Protein AF-A0A972E0R4-F1 (afdb_monomer_lite)

Structure (mmCIF, N/CA/C/O backbone):
data_AF-A0A972E0R4-F1
#
_entry.id   AF-A0A972E0R4-F1
#
loop_
_atom_site.group_PDB
_atom_site.id
_atom_site.type_symbol
_atom_site.label_atom_id
_atom_site.label_alt_id
_atom_site.label_comp_id
_atom_site.label_asym_id
_atom_site.label_entity_id
_atom_site.label_seq_id
_atom_site.pdbx_PDB_ins_code
_atom_site.Cartn_x
_atom_site.Cartn_y
_atom_site.Cartn_z
_atom_site.occupancy
_atom_site.B_iso_or_equiv
_atom_site.auth_seq_id
_atom_site.auth_comp_id
_atom_site.auth_asym_id
_atom_site.auth_atom_id
_atom_site.pdbx_PDB_model_num
ATOM 1 N N . MET A 1 1 ? 9.863 -9.980 3.109 1.00 82.25 1 MET A N 1
ATOM 2 C CA . MET A 1 1 ? 8.657 -9.276 3.595 1.00 82.25 1 MET A CA 1
ATOM 3 C C . MET A 1 1 ? 9.086 -8.134 4.503 1.00 82.25 1 MET A C 1
ATOM 5 O O . MET A 1 1 ? 10.209 -8.206 5.000 1.00 82.25 1 MET A O 1
ATOM 9 N N . ASN A 1 2 ? 8.235 -7.117 4.701 1.00 85.19 2 ASN A N 1
ATOM 10 C CA . ASN A 1 2 ? 8.470 -6.009 5.634 1.00 85.19 2 ASN A CA 1
ATOM 11 C C . ASN A 1 2 ? 9.083 -6.556 6.932 1.00 85.19 2 ASN A C 1
ATOM 13 O O . ASN A 1 2 ? 8.512 -7.449 7.552 1.00 85.19 2 ASN A O 1
ATOM 17 N N . SER A 1 3 ? 10.248 -6.046 7.332 1.00 86.75 3 SER A N 1
ATOM 18 C CA . SER A 1 3 ? 11.011 -6.583 8.465 1.00 86.75 3 SER A CA 1
ATOM 19 C C . SER A 1 3 ? 10.304 -6.434 9.814 1.00 86.75 3 SER A C 1
ATOM 21 O O . SER A 1 3 ? 10.718 -7.065 10.779 1.00 86.75 3 SER A O 1
ATOM 23 N N . ASN A 1 4 ? 9.270 -5.593 9.893 1.00 87.06 4 ASN A N 1
ATOM 24 C CA . ASN A 1 4 ? 8.442 -5.439 11.090 1.00 87.06 4 ASN A CA 1
ATOM 25 C C . ASN A 1 4 ? 7.309 -6.480 11.159 1.00 87.06 4 ASN A C 1
ATOM 27 O O . ASN A 1 4 ? 6.652 -6.603 12.189 1.00 87.06 4 ASN A O 1
ATOM 31 N N . ASN A 1 5 ? 7.062 -7.215 10.074 1.00 87.94 5 ASN A N 1
ATOM 32 C CA . ASN A 1 5 ? 6.029 -8.235 10.021 1.00 87.94 5 ASN A CA 1
ATOM 33 C C . ASN A 1 5 ? 6.528 -9.553 10.648 1.00 87.94 5 ASN A C 1
ATOM 35 O O . ASN A 1 5 ? 7.636 -10.013 10.370 1.00 87.94 5 ASN A O 1
ATOM 39 N N . THR A 1 6 ? 5.705 -10.149 11.505 1.00 88.44 6 THR A N 1
ATOM 40 C CA . THR A 1 6 ? 5.939 -11.403 12.232 1.00 88.44 6 THR A CA 1
ATOM 41 C C . THR A 1 6 ? 4.668 -12.256 12.198 1.00 88.44 6 THR A C 1
ATOM 43 O O . THR A 1 6 ? 3.601 -11.759 11.851 1.00 88.44 6 THR A O 1
ATOM 46 N N . GLU A 1 7 ? 4.728 -13.515 12.642 1.00 86.31 7 GLU A N 1
ATOM 47 C CA . GLU A 1 7 ? 3.528 -14.370 12.748 1.00 86.31 7 GLU A CA 1
ATOM 48 C C . GLU A 1 7 ? 2.442 -13.800 13.681 1.00 86.31 7 GLU A C 1
ATOM 50 O O . GLU A 1 7 ? 1.276 -14.158 13.560 1.00 86.31 7 GLU A O 1
ATOM 55 N N . ALA A 1 8 ? 2.810 -12.902 14.601 1.00 92.44 8 ALA A N 1
ATOM 56 C CA . ALA A 1 8 ? 1.883 -12.227 15.507 1.00 92.44 8 ALA A CA 1
ATOM 57 C C . ALA A 1 8 ? 1.413 -10.856 14.984 1.00 92.44 8 ALA A C 1
ATOM 59 O O . ALA A 1 8 ? 0.720 -10.129 15.699 1.00 92.44 8 ALA A O 1
ATOM 60 N N . SER A 1 9 ? 1.830 -10.461 13.778 1.00 94.25 9 SER A N 1
ATOM 61 C CA . SER A 1 9 ? 1.503 -9.149 13.233 1.00 94.25 9 SER A CA 1
ATOM 62 C C . SER A 1 9 ? 0.016 -9.022 12.893 1.00 94.25 9 SER A C 1
ATOM 64 O O . SER A 1 9 ? -0.594 -9.981 12.424 1.00 94.25 9 SER A O 1
ATOM 66 N N . PRO A 1 10 ? -0.567 -7.825 13.075 1.00 96.69 10 PRO A N 1
ATOM 67 C CA . PRO A 1 10 ? -1.941 -7.545 12.681 1.00 96.69 10 PRO A CA 1
ATOM 68 C C . PRO A 1 10 ? -2.192 -7.791 11.189 1.00 96.69 10 PRO A C 1
ATOM 70 O O . PRO A 1 10 ? -1.337 -7.509 10.349 1.00 96.69 10 PRO A O 1
ATOM 73 N N . ASP A 1 11 ? -3.402 -8.236 10.870 1.00 96.62 11 ASP A N 1
ATOM 74 C CA . ASP A 1 11 ? -3.889 -8.497 9.510 1.00 96.62 11 ASP A CA 1
ATOM 75 C C . ASP A 1 11 ? -3.778 -7.275 8.577 1.00 96.62 11 ASP A C 1
ATOM 77 O O . ASP A 1 11 ? -3.467 -7.409 7.395 1.00 96.62 11 ASP A O 1
ATOM 81 N N . ASP A 1 12 ? -3.961 -6.066 9.119 1.00 96.62 12 ASP A N 1
ATOM 82 C CA . ASP A 1 12 ? -3.90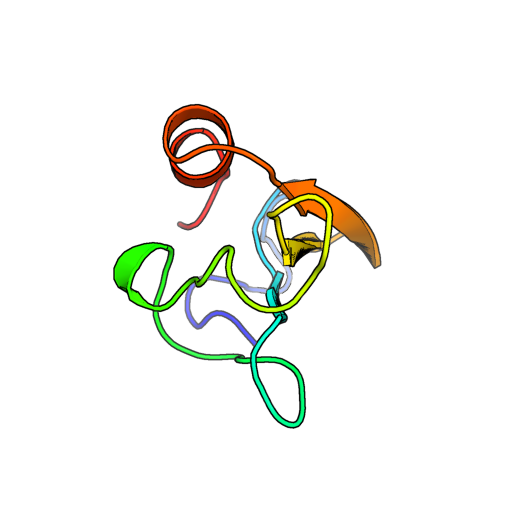6 -4.795 8.387 1.00 96.62 12 ASP A CA 1
ATOM 83 C C . ASP A 1 12 ? -2.489 -4.208 8.252 1.00 96.62 12 ASP A C 1
ATOM 85 O O . ASP A 1 12 ? -2.322 -3.090 7.753 1.00 96.62 12 ASP A O 1
ATOM 89 N N . MET A 1 13 ? -1.461 -4.937 8.695 1.00 96.44 13 MET A N 1
ATOM 90 C CA . MET A 1 13 ? -0.069 -4.522 8.567 1.00 96.44 13 MET A CA 1
ATOM 91 C C . MET A 1 13 ? 0.433 -4.685 7.132 1.00 96.44 13 MET A C 1
ATOM 93 O O . MET A 1 13 ? 0.166 -5.687 6.473 1.00 96.44 13 MET A O 1
ATOM 97 N N . VAL A 1 14 ? 1.228 -3.729 6.652 1.00 96.88 14 VAL A N 1
ATOM 98 C CA . VAL A 1 14 ? 1.866 -3.812 5.333 1.00 96.88 14 VAL A CA 1
ATOM 99 C C . VAL A 1 14 ? 2.869 -4.967 5.293 1.00 96.88 14 VAL A C 1
ATOM 101 O O . VAL A 1 14 ? 3.829 -4.992 6.067 1.00 96.88 14 VAL A O 1
ATOM 104 N N . PHE A 1 15 ? 2.678 -5.892 4.351 1.00 96.25 15 PHE A N 1
ATOM 105 C CA . PHE A 1 15 ? 3.544 -7.050 4.126 1.00 96.25 15 PHE A CA 1
ATOM 106 C C . PHE A 1 15 ? 4.625 -6.773 3.070 1.00 96.25 15 PHE A C 1
ATOM 108 O O . PHE A 1 15 ? 5.802 -7.074 3.283 1.00 96.25 15 PHE A O 1
ATOM 115 N N . LEU A 1 16 ? 4.241 -6.188 1.933 1.00 96.81 16 LEU A N 1
ATOM 116 C CA . LEU A 1 16 ? 5.118 -5.750 0.837 1.00 96.81 16 LEU A CA 1
ATOM 117 C C . LEU A 1 16 ? 4.363 -4.773 -0.075 1.00 96.81 16 LEU A C 1
ATOM 119 O O . LEU A 1 16 ? 3.137 -4.686 -0.018 1.00 96.81 16 LEU A O 1
ATOM 123 N N . PHE A 1 17 ? 5.077 -4.022 -0.907 1.00 97.19 17 PHE A N 1
ATOM 124 C CA . PHE A 1 17 ? 4.480 -3.011 -1.784 1.00 97.19 17 PHE A CA 1
ATOM 125 C C . PHE A 1 17 ? 5.077 -3.049 -3.186 1.00 97.19 17 PHE A C 1
ATOM 127 O O . PHE A 1 17 ? 6.141 -3.619 -3.420 1.00 97.19 17 PHE A O 1
ATOM 134 N N . GLU A 1 18 ? 4.341 -2.509 -4.143 1.00 96.88 18 GLU A N 1
ATOM 135 C CA . GLU A 1 18 ? 4.701 -2.554 -5.547 1.00 96.88 18 GLU A CA 1
ATOM 136 C C . GLU A 1 18 ? 5.973 -1.750 -5.837 1.00 96.88 18 GLU A C 1
ATOM 138 O O . GLU A 1 18 ? 6.186 -0.648 -5.337 1.00 96.88 18 GLU A O 1
ATOM 143 N N . SER A 1 19 ? 6.812 -2.303 -6.703 1.00 94.19 19 SER A N 1
ATOM 144 C CA . SER A 1 19 ? 7.975 -1.652 -7.298 1.00 94.19 19 SER A CA 1
ATOM 145 C C . SER A 1 19 ? 8.082 -2.068 -8.772 1.00 94.19 19 SER A C 1
ATOM 147 O O . SER A 1 19 ? 7.287 -2.864 -9.269 1.00 94.19 19 SER A O 1
ATOM 149 N N . LYS A 1 20 ? 9.077 -1.569 -9.507 1.00 88.06 20 LYS A N 1
ATOM 150 C CA . LYS A 1 20 ? 9.423 -2.124 -10.824 1.00 88.06 20 LYS A CA 1
ATOM 151 C C . LYS A 1 20 ? 10.813 -2.757 -10.752 1.00 88.06 20 LYS A C 1
ATOM 153 O O . LYS A 1 20 ? 11.741 -2.079 -10.316 1.00 88.06 20 LYS A O 1
ATOM 158 N N . PRO A 1 21 ? 10.981 -4.032 -11.166 1.00 81.00 21 PRO A N 1
ATOM 159 C CA . PRO A 1 21 ? 10.023 -4.865 -11.912 1.00 81.00 21 PRO A CA 1
ATOM 160 C C . PRO A 1 21 ? 9.109 -5.802 -11.078 1.00 81.00 21 PRO A C 1
ATOM 162 O O . PRO A 1 21 ? 8.502 -6.695 -11.660 1.00 81.00 21 PRO A O 1
ATOM 165 N N . SER A 1 22 ? 9.014 -5.689 -9.747 1.00 91.50 22 SER A N 1
ATOM 166 C CA . SER A 1 22 ? 8.251 -6.653 -8.920 1.00 91.50 22 SER A CA 1
ATOM 167 C C . SER A 1 22 ? 7.788 -6.044 -7.588 1.00 91.50 22 SER A C 1
ATOM 169 O O . SER A 1 22 ? 7.562 -4.851 -7.494 1.00 91.50 22 SER A O 1
ATOM 171 N N . TRP A 1 23 ? 7.666 -6.817 -6.517 1.00 94.94 23 TRP A N 1
ATOM 172 C CA . TRP A 1 23 ? 7.323 -6.303 -5.193 1.00 94.94 23 TRP A CA 1
ATOM 173 C C . TRP A 1 23 ? 8.567 -5.987 -4.358 1.00 94.94 23 TRP A C 1
ATOM 175 O O . TRP A 1 23 ? 9.462 -6.826 -4.230 1.00 94.94 23 TRP A O 1
ATOM 185 N N . ASN A 1 24 ? 8.601 -4.802 -3.747 1.00 94.44 24 ASN A N 1
ATOM 186 C CA . ASN A 1 24 ? 9.587 -4.453 -2.737 1.00 94.44 24 ASN A CA 1
ATOM 187 C C . ASN A 1 24 ? 9.167 -5.030 -1.380 1.00 94.44 24 ASN A C 1
ATOM 189 O O . ASN A 1 24 ? 8.043 -4.860 -0.906 1.00 94.44 24 ASN A O 1
ATOM 193 N N . GLN A 1 25 ? 10.106 -5.737 -0.765 1.00 92.62 25 GLN A N 1
ATOM 194 C CA . GLN A 1 25 ? 9.939 -6.426 0.505 1.00 92.62 25 GLN A CA 1
ATOM 195 C C . GLN A 1 25 ? 10.674 -5.736 1.662 1.00 92.62 25 GLN A C 1
ATOM 197 O O . GLN A 1 25 ? 10.663 -6.261 2.772 1.00 92.62 25 GLN A O 1
ATOM 202 N N . HIS A 1 26 ? 11.339 -4.609 1.406 1.00 90.00 26 HIS A N 1
ATOM 203 C CA . HIS A 1 26 ? 12.202 -3.905 2.348 1.00 90.00 26 HIS A CA 1
ATOM 204 C C . HIS A 1 26 ? 11.884 -2.407 2.384 1.00 90.00 26 HIS A C 1
ATOM 206 O O . HIS A 1 26 ? 11.414 -1.832 1.404 1.00 90.00 26 HIS A O 1
ATOM 212 N N . GLY A 1 27 ? 12.209 -1.774 3.513 1.00 90.12 27 GLY A N 1
ATOM 213 C CA . GLY A 1 27 ? 11.920 -0.362 3.757 1.00 90.12 27 GLY A CA 1
ATOM 214 C C . GLY A 1 27 ? 10.445 -0.107 4.056 1.00 90.12 27 GLY A C 1
ATOM 215 O O . GLY A 1 27 ? 9.707 -1.023 4.428 1.00 90.12 27 GLY A O 1
ATOM 216 N N . GLY A 1 28 ? 10.045 1.151 3.937 1.00 93.81 28 GLY A N 1
ATOM 217 C CA . GLY A 1 28 ? 8.704 1.619 4.242 1.00 93.81 28 GLY A CA 1
ATOM 218 C C . GLY A 1 28 ? 8.135 2.551 3.167 1.00 93.81 28 GLY A C 1
ATOM 219 O O . GLY A 1 28 ? 8.509 2.447 1.992 1.00 93.81 28 GLY A O 1
ATOM 220 N N . PRO A 1 29 ? 7.219 3.458 3.550 1.00 95.69 29 PRO A N 1
ATOM 221 C CA . PRO A 1 29 ? 6.525 4.327 2.604 1.00 95.69 29 PRO A CA 1
ATOM 222 C C . PRO A 1 29 ? 7.481 5.248 1.832 1.00 95.69 29 PRO A C 1
ATOM 224 O O . PRO A 1 29 ? 7.179 5.626 0.709 1.00 95.69 29 PRO A O 1
ATOM 227 N N . GLU A 1 30 ? 8.667 5.547 2.370 1.00 95.38 30 GLU A N 1
ATOM 228 C CA . GLU A 1 30 ? 9.684 6.381 1.719 1.00 95.38 30 GLU A CA 1
ATOM 229 C C . GLU A 1 30 ? 10.236 5.805 0.404 1.00 95.38 30 GLU A C 1
ATOM 231 O O . GLU A 1 30 ? 10.852 6.531 -0.374 1.00 95.38 30 GLU A O 1
ATOM 236 N N . LEU A 1 31 ? 10.040 4.505 0.159 1.00 95.19 31 LEU A N 1
ATOM 237 C CA . LEU A 1 31 ? 10.444 3.829 -1.077 1.00 95.19 31 LEU A CA 1
ATOM 238 C C . LEU A 1 31 ? 9.269 3.576 -2.032 1.00 95.19 31 LEU A C 1
ATOM 240 O O . LEU A 1 31 ? 9.467 2.996 -3.103 1.00 95.19 31 LEU A O 1
ATOM 244 N N . PHE A 1 32 ? 8.049 3.949 -1.647 1.00 95.94 32 PHE A N 1
ATOM 245 C CA . PHE A 1 32 ? 6.860 3.753 -2.463 1.00 95.94 32 PHE A CA 1
ATOM 246 C C . PHE A 1 32 ? 6.817 4.767 -3.612 1.00 95.94 32 PHE A C 1
ATOM 248 O O . PHE A 1 32 ? 7.219 5.918 -3.465 1.00 95.94 32 PHE A O 1
ATOM 255 N N . THR A 1 33 ? 6.305 4.351 -4.771 1.00 95.62 33 THR A N 1
ATOM 256 C CA . THR A 1 33 ? 6.100 5.243 -5.918 1.00 95.62 33 THR A CA 1
ATOM 257 C C . THR A 1 33 ? 4.685 5.107 -6.468 1.00 95.62 33 THR A C 1
ATOM 259 O O . THR A 1 33 ? 4.163 4.004 -6.616 1.00 95.62 33 THR A O 1
ATOM 262 N N . PHE A 1 34 ? 4.083 6.248 -6.803 1.00 96.69 34 PHE A N 1
ATOM 263 C CA . PHE A 1 34 ? 2.755 6.345 -7.416 1.00 96.69 34 PHE A CA 1
ATOM 264 C C . PHE A 1 34 ? 2.809 6.331 -8.952 1.00 96.69 34 PHE A C 1
ATOM 266 O O . PHE A 1 34 ? 1.772 6.374 -9.609 1.00 96.69 34 PHE A O 1
ATOM 273 N N . ASP A 1 35 ? 4.004 6.290 -9.542 1.00 95.50 35 ASP A N 1
ATOM 274 C CA . ASP A 1 35 ? 4.199 6.497 -10.983 1.00 95.50 35 ASP A CA 1
ATOM 275 C C . ASP A 1 35 ? 4.227 5.172 -11.767 1.00 95.50 35 ASP A C 1
ATOM 277 O O . ASP A 1 35 ? 4.598 5.114 -12.942 1.00 95.50 35 ASP A O 1
ATOM 281 N N . ASN A 1 36 ? 3.845 4.067 -11.117 1.00 91.38 36 ASN A N 1
ATOM 282 C CA . ASN A 1 36 ? 3.818 2.754 -11.754 1.00 91.38 36 ASN A CA 1
ATOM 283 C C . ASN A 1 36 ? 2.615 2.560 -12.687 1.00 91.38 36 ASN A C 1
ATOM 285 O O . ASN A 1 36 ? 2.752 1.793 -13.648 1.00 91.38 36 ASN A O 1
ATOM 289 N N . HIS A 1 37 ? 1.513 3.278 -12.438 1.00 93.50 37 HIS A N 1
ATOM 290 C CA . HIS A 1 37 ? 0.213 3.146 -13.109 1.00 93.50 37 HIS A CA 1
ATOM 291 C C . HIS A 1 37 ? -0.334 4.479 -13.622 1.00 93.50 37 HIS A C 1
ATOM 293 O O . HIS A 1 37 ? 0.037 5.542 -13.134 1.00 93.50 37 HIS A O 1
ATOM 299 N N . GLU A 1 38 ? -1.291 4.389 -14.550 1.00 92.12 38 GLU A N 1
ATOM 300 C CA . GLU A 1 38 ? -2.170 5.489 -14.957 1.00 92.12 38 GLU A CA 1
ATOM 301 C C . GLU A 1 38 ? -3.643 5.040 -14.831 1.00 92.12 38 GLU A C 1
ATOM 303 O O . GLU A 1 38 ? -4.039 4.090 -15.515 1.00 92.12 38 GLU A O 1
ATOM 308 N N . PRO A 1 39 ? -4.472 5.671 -13.969 1.00 91.81 39 PRO A N 1
ATOM 309 C CA . PRO A 1 39 ? -4.154 6.823 -13.121 1.00 91.81 39 PRO A CA 1
ATOM 310 C C . PRO A 1 39 ? -3.136 6.489 -12.019 1.00 91.81 39 PRO A C 1
ATOM 312 O O . PRO A 1 39 ? -3.068 5.347 -11.558 1.00 91.81 39 P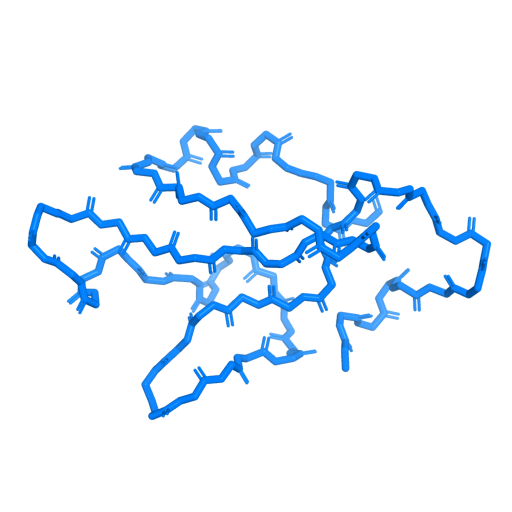RO A O 1
ATOM 315 N N . ARG A 1 40 ? -2.376 7.507 -11.594 1.00 95.50 40 ARG A N 1
ATOM 316 C CA . ARG A 1 40 ? -1.302 7.389 -10.593 1.00 95.50 40 ARG A CA 1
ATOM 317 C C . ARG A 1 40 ? -1.751 6.656 -9.328 1.00 95.50 40 ARG A C 1
ATOM 319 O O . ARG A 1 40 ? -2.839 6.889 -8.794 1.00 95.50 40 ARG A O 1
ATOM 326 N N . GLY A 1 41 ? -0.878 5.783 -8.848 1.00 96.31 41 GLY A N 1
ATOM 327 C CA . GLY A 1 41 ? -1.073 4.947 -7.677 1.00 96.31 41 GLY A CA 1
ATOM 328 C C . GLY A 1 41 ? -0.115 3.763 -7.648 1.00 96.31 41 GLY A C 1
ATOM 329 O O . GLY A 1 41 ? 0.743 3.613 -8.520 1.00 96.31 41 GLY A O 1
ATOM 330 N N . GLY A 1 42 ? -0.282 2.910 -6.646 1.00 96.88 42 GLY A N 1
ATOM 331 C CA . GLY A 1 42 ? 0.463 1.661 -6.537 1.00 96.88 42 GLY A CA 1
ATOM 332 C C . GLY A 1 42 ? -0.200 0.669 -5.591 1.00 96.88 42 GLY A C 1
ATOM 333 O O . GLY A 1 42 ? -1.071 1.027 -4.791 1.00 96.88 42 GLY A O 1
ATOM 334 N N . CYS A 1 43 ? 0.209 -0.591 -5.687 1.00 97.56 43 CYS A N 1
ATOM 335 C CA . CYS A 1 43 ? -0.343 -1.665 -4.871 1.00 97.56 43 CYS A CA 1
ATOM 336 C C . CYS A 1 43 ? 0.441 -1.868 -3.565 1.00 97.56 43 CYS A C 1
ATOM 338 O O . CYS A 1 43 ? 1.670 -1.852 -3.543 1.00 97.56 43 CYS A O 1
ATOM 340 N N . VAL A 1 44 ? -0.275 -2.144 -2.479 1.00 97.88 44 VAL A N 1
ATOM 341 C CA . VAL A 1 44 ? 0.267 -2.595 -1.193 1.00 97.88 44 VAL A CA 1
ATOM 342 C C . VAL A 1 44 ? -0.424 -3.899 -0.813 1.00 97.88 44 VAL A C 1
ATOM 344 O O . VAL A 1 44 ? -1.651 -3.969 -0.820 1.00 97.88 44 VAL A O 1
ATOM 347 N N . LEU A 1 45 ? 0.353 -4.928 -0.485 1.00 97.69 45 LEU A N 1
ATOM 348 C CA . LEU A 1 45 ? -0.147 -6.180 0.073 1.00 97.69 45 LEU A CA 1
ATOM 349 C C . LEU A 1 45 ? -0.159 -6.073 1.598 1.00 97.69 45 LEU A C 1
ATOM 351 O O . LEU A 1 45 ? 0.864 -5.745 2.206 1.00 97.69 45 LEU A O 1
ATOM 355 N N . LEU A 1 46 ? -1.307 -6.357 2.201 1.00 97.31 46 LEU A N 1
ATOM 356 C CA . LEU A 1 46 ? -1.473 -6.470 3.645 1.00 97.31 46 LEU A CA 1
ATOM 357 C C . LEU A 1 46 ? -1.223 -7.909 4.114 1.00 97.31 46 LEU A C 1
ATOM 359 O O . LEU A 1 46 ? -1.183 -8.843 3.310 1.00 97.31 46 LEU A O 1
ATOM 363 N N . ASN A 1 47 ? -1.019 -8.075 5.418 1.00 96.25 47 ASN A N 1
ATOM 364 C CA . ASN A 1 47 ? -0.665 -9.353 6.029 1.00 96.25 47 ASN A CA 1
ATOM 365 C C . ASN A 1 47 ? -1.749 -10.430 5.853 1.00 96.25 47 ASN A C 1
ATOM 367 O O . ASN A 1 47 ? -1.429 -11.608 5.728 1.00 96.25 47 ASN A O 1
ATOM 371 N N . ASP A 1 48 ? -3.016 -10.025 5.774 1.00 96.56 48 ASP A N 1
ATOM 372 C CA . ASP A 1 48 ? -4.160 -10.905 5.495 1.00 96.56 48 ASP A CA 1
ATOM 373 C C . ASP A 1 48 ? -4.245 -11.396 4.035 1.00 96.56 48 ASP A C 1
ATOM 375 O O . ASP A 1 48 ? -5.139 -12.168 3.684 1.00 96.56 48 ASP A O 1
ATOM 379 N N . GLY A 1 49 ? -3.333 -10.952 3.166 1.00 96.25 49 GLY A N 1
ATOM 380 C CA . GLY A 1 49 ? -3.337 -11.264 1.739 1.00 96.25 49 GLY A CA 1
ATOM 381 C C . GLY A 1 49 ? -4.152 -10.289 0.882 1.00 96.25 49 GLY A C 1
ATOM 382 O O . GLY A 1 49 ? -4.183 -10.437 -0.343 1.00 96.25 49 GLY A O 1
ATOM 383 N N . THR A 1 50 ? -4.782 -9.273 1.477 1.00 98.00 50 THR A N 1
ATOM 384 C CA . THR A 1 50 ? -5.527 -8.242 0.750 1.00 98.00 50 THR A CA 1
ATOM 385 C C . THR A 1 50 ? -4.574 -7.299 0.018 1.00 98.00 50 THR A C 1
ATOM 387 O O . THR A 1 50 ? -3.648 -6.740 0.606 1.00 98.00 50 THR A O 1
ATOM 390 N N . VAL A 1 51 ? -4.838 -7.039 -1.266 1.00 97.44 51 VAL A N 1
ATOM 391 C CA . VAL A 1 51 ? -4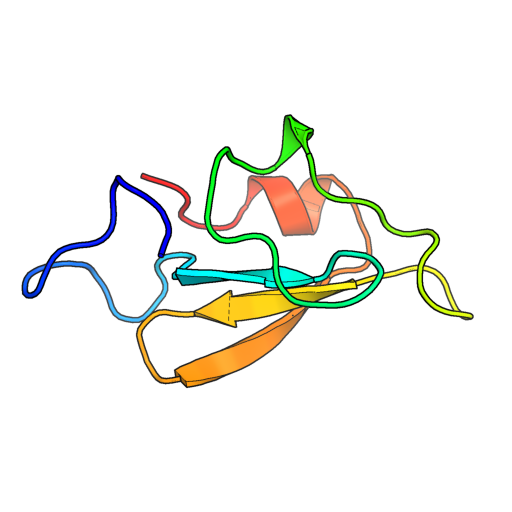.138 -5.998 -2.034 1.00 97.44 51 VAL A CA 1
ATOM 392 C C . VAL A 1 51 ? -4.952 -4.705 -2.019 1.00 97.44 51 VAL A C 1
ATOM 394 O O . VAL A 1 51 ? -6.096 -4.672 -2.472 1.00 97.44 51 VAL A O 1
ATOM 397 N N . LYS A 1 52 ? -4.346 -3.618 -1.539 1.00 97.44 52 LYS A N 1
ATOM 398 C CA . LYS A 1 52 ? -4.890 -2.257 -1.599 1.00 97.44 52 LYS A CA 1
ATOM 399 C C . LYS A 1 52 ? -4.196 -1.434 -2.677 1.00 97.44 52 LYS A C 1
ATOM 401 O O .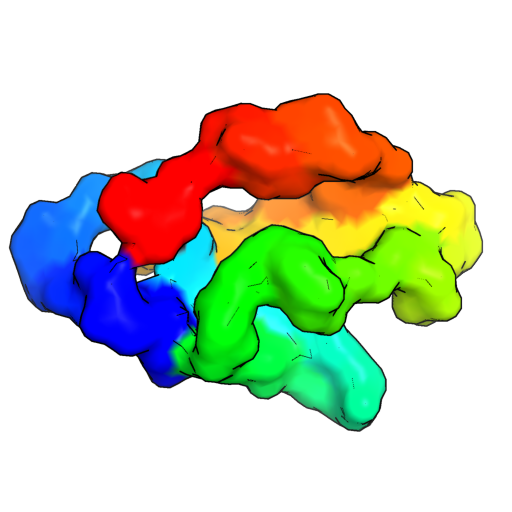 LYS A 1 52 ? -2.977 -1.467 -2.785 1.00 97.44 52 LYS A O 1
ATOM 406 N N . PHE A 1 53 ? -4.967 -0.644 -3.422 1.00 97.81 53 PHE A N 1
ATOM 407 C CA . PHE A 1 53 ? -4.429 0.345 -4.358 1.00 97.81 53 PHE A CA 1
ATOM 408 C C . PHE A 1 53 ? -4.450 1.736 -3.719 1.00 97.81 53 PHE A C 1
ATOM 410 O O . PHE A 1 53 ? -5.530 2.273 -3.458 1.00 97.81 53 PHE A O 1
ATOM 417 N N . VAL A 1 54 ? -3.266 2.290 -3.473 1.00 98.00 54 VAL A N 1
ATOM 418 C CA . VAL A 1 54 ? -3.029 3.560 -2.774 1.00 98.00 54 VAL A CA 1
ATOM 419 C C . VAL A 1 54 ? -2.797 4.667 -3.800 1.00 98.00 54 VAL A C 1
ATOM 421 O O . VAL A 1 54 ? -2.047 4.473 -4.758 1.00 98.00 54 VAL A O 1
ATOM 424 N N . ARG A 1 55 ? -3.449 5.819 -3.619 1.00 96.81 55 ARG A N 1
ATOM 425 C CA . ARG A 1 55 ? -3.446 6.936 -4.584 1.00 96.81 55 ARG A CA 1
ATOM 426 C C . ARG A 1 55 ? -2.858 8.234 -4.042 1.00 96.81 55 ARG A C 1
ATOM 428 O O . ARG A 1 55 ? -2.606 9.142 -4.830 1.00 96.81 55 ARG A O 1
ATO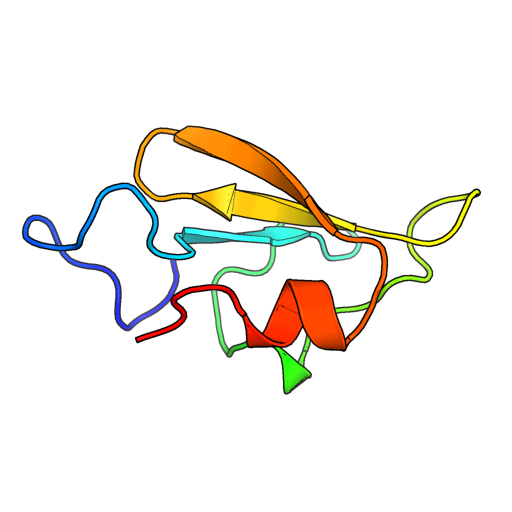M 435 N N . SER A 1 56 ? -2.654 8.345 -2.733 1.00 97.44 56 SER A N 1
ATOM 436 C CA . SER A 1 56 ? -2.110 9.553 -2.111 1.00 97.44 56 SER A CA 1
ATOM 437 C C . SER A 1 56 ? -1.113 9.242 -0.999 1.00 97.44 56 SER A C 1
ATOM 439 O O . SER A 1 56 ? -1.126 8.162 -0.408 1.00 97.44 56 SER A O 1
ATOM 441 N N . GLU A 1 57 ? -0.275 10.230 -0.688 1.00 97.50 57 GLU A N 1
ATOM 442 C CA . GLU A 1 57 ? 0.634 10.194 0.463 1.00 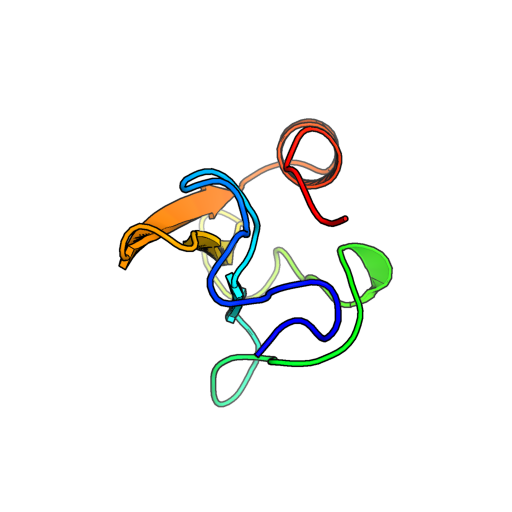97.50 57 GLU A CA 1
ATOM 443 C C . GLU A 1 57 ? -0.131 10.020 1.782 1.00 97.50 57 GLU A C 1
ATOM 445 O O . GLU A 1 57 ? 0.294 9.276 2.659 1.00 97.50 57 GLU A O 1
ATOM 450 N N . GLU A 1 58 ? -1.296 10.660 1.919 1.00 98.06 58 GLU A N 1
ATOM 451 C CA . GLU A 1 58 ? -2.138 10.527 3.113 1.00 98.06 58 GLU A CA 1
ATOM 452 C C . GLU A 1 58 ? -2.614 9.081 3.305 1.00 98.06 58 GLU A C 1
ATOM 454 O O . GLU A 1 58 ? -2.467 8.525 4.393 1.00 98.06 58 GLU A O 1
ATOM 459 N N . GLU A 1 59 ? -3.116 8.441 2.242 1.00 97.88 59 GLU A N 1
ATOM 460 C CA . GLU A 1 59 ? -3.510 7.030 2.286 1.00 97.88 59 GLU A CA 1
ATOM 461 C C . GLU A 1 59 ? -2.313 6.125 2.602 1.00 97.88 59 GLU A C 1
ATOM 463 O O . GLU A 1 59 ? -2.448 5.197 3.398 1.00 97.88 59 GLU A O 1
ATOM 468 N N . LEU A 1 60 ? -1.143 6.400 2.011 1.00 97.94 60 LEU A N 1
ATOM 469 C CA . LEU A 1 60 ? 0.084 5.625 2.205 1.00 97.94 60 LEU A CA 1
ATOM 470 C C . LEU A 1 60 ? 0.576 5.679 3.659 1.00 97.94 60 LEU A C 1
ATOM 472 O O . LEU A 1 60 ? 0.915 4.648 4.248 1.00 97.94 60 LEU A O 1
ATOM 476 N N . HIS A 1 61 ? 0.603 6.877 4.243 1.00 97.38 61 HIS A N 1
ATOM 477 C CA . HIS A 1 61 ? 1.068 7.110 5.609 1.00 97.38 61 HIS A CA 1
ATOM 478 C C . HIS A 1 61 ? 0.048 6.700 6.678 1.00 97.38 61 HIS A C 1
ATOM 480 O O . HIS A 1 61 ? 0.440 6.470 7.822 1.00 97.38 61 HIS A O 1
ATOM 486 N N . ALA A 1 62 ? -1.229 6.551 6.319 1.00 97.75 62 ALA A N 1
ATOM 487 C CA . ALA A 1 62 ? -2.255 6.000 7.202 1.00 97.75 62 ALA A CA 1
ATOM 488 C C . ALA A 1 62 ? -2.163 4.469 7.372 1.00 97.75 62 ALA A C 1
ATOM 490 O O . ALA A 1 62 ? -2.800 3.915 8.270 1.00 97.75 62 ALA A O 1
ATOM 491 N N . LEU A 1 63 ? -1.396 3.766 6.528 1.00 97.19 63 LEU A N 1
ATOM 492 C CA . LEU A 1 63 ? -1.197 2.319 6.653 1.00 97.19 63 LEU A CA 1
ATOM 493 C C . LEU A 1 63 ? -0.294 1.958 7.841 1.00 97.19 63 LEU A C 1
ATOM 495 O O . LEU A 1 63 ? 0.578 2.721 8.260 1.00 97.19 63 LEU A O 1
ATOM 499 N N . ARG A 1 64 ? -0.460 0.737 8.359 1.00 96.50 64 ARG A N 1
ATOM 500 C CA . ARG A 1 64 ? 0.357 0.209 9.456 1.00 96.50 64 ARG A CA 1
ATOM 501 C C . ARG A 1 64 ? 1.646 -0.417 8.928 1.00 96.50 64 ARG A C 1
ATOM 503 O O . ARG A 1 64 ? 1.657 -1.554 8.463 1.00 96.50 64 ARG A O 1
ATOM 510 N N . TRP A 1 65 ? 2.742 0.327 9.014 1.00 94.62 65 TRP A N 1
ATOM 511 C CA . TRP A 1 65 ? 4.071 -0.112 8.562 1.00 94.62 65 TRP A CA 1
ATOM 512 C C . TRP A 1 65 ? 4.912 -0.797 9.647 1.00 94.62 65 TRP A C 1
ATOM 514 O O . TRP A 1 65 ? 5.867 -1.510 9.321 1.00 94.62 65 TRP A O 1
ATOM 524 N N . LYS A 1 66 ? 4.570 -0.562 10.917 1.00 91.19 66 LYS A N 1
ATOM 525 C CA . LYS A 1 66 ? 5.230 -1.065 12.126 1.00 91.19 66 LYS A CA 1
ATOM 526 C C . LYS A 1 66 ? 4.183 -1.516 13.132 1.00 91.19 66 LYS A C 1
ATOM 528 O O . LYS A 1 66 ? 3.105 -0.879 13.156 1.00 91.19 66 LYS A O 1
#

Radius of gyration: 11.03 Å; chains: 1; bounding box: 18×25×30 Å

Secondary structure (DSSP, 8-state):
--TT--TTS-TTBEEEEE-SSSEE-SS-GGG--SBTSSSSBEEEEETTS-EEEE-SHHHHHTSB--

pLDDT: mean 94.36, std 4.03, range [81.0, 98.06]

Foldseek 3Di:
DQPVDDPPDDQQEFQWWDDPPGIHRYDALVPDFQPPDVVTWTWTAGNVRDIDTGHDPVSRVPGHSD

Sequence (66 aa):
MNSNNTEASPDDMVFLFESKPSWNQHGGPELFTFDNHEPRGGCVLLNDGTVKFVRSEEELHALRWK